Protein AF-A0A7L9BEN9-F1 (afdb_monomer_lite)

Secondary structure (DSSP, 8-state):
----------------------PPPPPPPPP-S-HHHHHHHHHHHHHHHHHHHHHHHHHHHHHHHHHS-GGGS-HHHHHHHHHHHHHHHHHHHHHHHHHHHHHHHHHHHHHHGGG-SSGGGHHHHHHHHHHHHHHHHHHHHHHHHHHHHHHHHHHHHHHHHHHTT----

Radius of gyration: 23.93 Å; chains: 1; bounding box: 60×41×82 Å

Structure (mmCIF, N/CA/C/O backbone):
data_AF-A0A7L9BEN9-F1
#
_entry.id   AF-A0A7L9BEN9-F1
#
loop_
_atom_site.group_PDB
_atom_site.id
_atom_site.type_symbol
_atom_site.label_atom_id
_atom_site.label_alt_id
_atom_site.label_comp_id
_atom_site.label_asym_id
_atom_site.label_entity_id
_atom_site.label_seq_id
_atom_site.pdbx_PDB_ins_code
_atom_site.Cartn_x
_atom_site.Cartn_y
_atom_site.Cartn_z
_atom_site.occupancy
_atom_site.B_iso_or_equiv
_atom_site.auth_seq_id
_atom_site.auth_comp_id
_atom_site.auth_asym_id
_atom_site.auth_atom_id
_atom_site.pdbx_PDB_model_num
ATOM 1 N N . MET A 1 1 ? 38.152 29.824 50.931 1.00 42.00 1 MET A N 1
ATOM 2 C CA . MET A 1 1 ? 36.757 29.564 50.514 1.00 42.00 1 MET A CA 1
ATOM 3 C C . MET A 1 1 ? 36.509 30.301 49.203 1.00 42.00 1 MET A C 1
ATOM 5 O O . MET A 1 1 ? 36.495 31.523 49.212 1.00 42.00 1 MET A O 1
ATOM 9 N N . LYS A 1 2 ? 36.428 29.591 48.072 1.00 39.34 2 LYS A N 1
ATOM 10 C CA . LYS A 1 2 ? 36.182 30.179 46.744 1.00 39.34 2 LYS A CA 1
ATOM 11 C C . LYS A 1 2 ? 34.934 29.518 46.159 1.00 39.34 2 LYS A C 1
ATOM 13 O O . LYS A 1 2 ? 34.921 28.309 45.967 1.00 39.34 2 LYS A O 1
ATOM 18 N N . LYS A 1 3 ? 33.885 30.318 45.955 1.00 46.47 3 LYS A N 1
ATOM 19 C CA . LYS A 1 3 ? 32.658 29.946 45.244 1.00 46.47 3 LYS A CA 1
ATOM 20 C C . LYS A 1 3 ? 32.937 30.111 43.750 1.00 46.47 3 LYS A C 1
ATOM 22 O O . LYS A 1 3 ? 33.302 31.210 43.345 1.00 46.47 3 LYS A O 1
ATOM 27 N N . ILE A 1 4 ? 32.786 29.053 42.956 1.00 53.94 4 ILE A N 1
ATOM 28 C CA . ILE A 1 4 ? 32.716 29.164 41.496 1.00 53.94 4 ILE A CA 1
ATOM 29 C C . ILE A 1 4 ? 31.418 28.497 41.061 1.00 53.94 4 ILE A C 1
ATOM 31 O O . ILE A 1 4 ? 31.208 27.296 41.201 1.00 53.94 4 ILE A O 1
ATOM 35 N N . THR A 1 5 ? 30.529 29.383 40.650 1.00 49.16 5 THR A N 1
ATOM 36 C CA . THR A 1 5 ? 29.176 29.229 40.147 1.00 49.16 5 THR A CA 1
ATOM 37 C C . THR A 1 5 ? 29.166 28.361 38.891 1.00 49.16 5 THR A C 1
ATOM 39 O O . THR A 1 5 ? 29.877 28.644 37.930 1.00 49.16 5 THR A O 1
ATOM 42 N N . GLY A 1 6 ? 28.348 27.307 38.906 1.00 43.38 6 GLY A N 1
ATOM 43 C CA . GLY A 1 6 ? 28.069 26.485 37.734 1.00 43.38 6 GLY A CA 1
ATOM 44 C C . GLY A 1 6 ? 27.248 27.263 36.708 1.00 43.38 6 GLY A C 1
ATOM 45 O O . GLY A 1 6 ? 26.203 27.821 37.038 1.00 43.38 6 GLY A O 1
ATOM 46 N N . LEU A 1 7 ? 27.728 27.285 35.467 1.00 43.53 7 LEU A N 1
ATOM 47 C CA . LEU A 1 7 ? 26.999 27.790 34.312 1.00 43.53 7 LEU A CA 1
ATOM 48 C C . LEU A 1 7 ? 26.425 26.585 33.556 1.00 43.53 7 LEU A C 1
ATOM 50 O O . LEU A 1 7 ? 27.114 25.929 32.778 1.00 43.53 7 LEU A O 1
ATOM 54 N N . PHE A 1 8 ? 25.161 26.276 33.836 1.00 44.03 8 PHE A N 1
ATOM 55 C CA . PHE A 1 8 ? 24.349 25.331 33.074 1.00 44.03 8 PHE A CA 1
ATOM 56 C C . PHE A 1 8 ? 23.885 26.044 31.796 1.00 44.03 8 PHE A C 1
ATOM 58 O O . PHE A 1 8 ? 22.954 26.846 31.828 1.00 44.03 8 PHE A O 1
ATOM 65 N N . VAL A 1 9 ? 24.558 25.800 30.670 1.00 46.31 9 VAL A N 1
ATOM 66 C CA . VAL A 1 9 ? 24.078 26.240 29.353 1.00 46.31 9 VAL A CA 1
ATOM 67 C C . VAL A 1 9 ? 23.262 25.100 28.757 1.00 46.31 9 VAL A C 1
ATOM 69 O O . VAL A 1 9 ? 23.804 24.158 28.183 1.00 46.31 9 VAL A O 1
ATOM 72 N N . CYS A 1 10 ? 21.942 25.184 28.925 1.00 44.50 10 CYS A N 1
ATOM 73 C CA . CYS A 1 10 ? 20.977 24.405 28.158 1.00 44.50 10 CYS A CA 1
ATOM 74 C C . CYS A 1 10 ? 21.056 24.837 26.690 1.00 44.50 10 CYS A C 1
ATOM 76 O O . CYS A 1 10 ? 20.441 25.825 26.288 1.00 44.50 10 CYS A O 1
ATOM 78 N N . LEU A 1 11 ? 21.833 24.106 25.891 1.00 40.25 11 LEU A N 1
ATOM 79 C CA . LEU A 1 11 ? 21.805 24.239 24.443 1.00 40.25 11 LEU A CA 1
ATOM 80 C C . LEU A 1 11 ? 20.518 23.573 23.942 1.00 40.25 11 LEU A C 1
ATOM 82 O O . LEU A 1 11 ? 20.380 22.350 23.960 1.00 40.25 11 LEU A O 1
ATOM 86 N N . PHE A 1 12 ? 19.553 24.407 23.563 1.00 48.25 12 PHE A N 1
ATOM 87 C CA . PHE A 1 12 ? 18.308 24.001 22.930 1.00 48.25 12 PHE A CA 1
ATOM 88 C C . PHE A 1 12 ? 18.601 23.109 21.719 1.00 48.25 12 PHE A C 1
ATOM 90 O O . PHE A 1 12 ? 19.245 23.531 20.757 1.00 48.25 12 PHE A O 1
ATOM 97 N N . ALA A 1 13 ? 18.092 21.879 21.768 1.00 44.28 13 ALA A N 1
ATOM 98 C CA . ALA A 1 13 ? 17.985 21.010 20.613 1.00 44.28 13 ALA A CA 1
ATOM 99 C C . ALA A 1 13 ? 17.078 21.693 19.580 1.00 44.28 13 ALA A C 1
ATOM 101 O O . ALA A 1 13 ? 15.854 21.721 19.723 1.00 44.28 13 ALA A O 1
ATOM 102 N N . VAL A 1 14 ? 17.690 22.272 18.546 1.00 43.84 14 VAL A N 1
ATOM 103 C CA . VAL A 1 14 ? 16.991 22.693 17.332 1.00 43.84 14 VAL A CA 1
ATOM 104 C C . VAL A 1 14 ? 16.425 21.425 16.706 1.00 43.84 14 VAL A C 1
ATOM 106 O O . VAL A 1 14 ? 17.117 20.666 16.033 1.00 43.84 14 VAL A O 1
ATOM 109 N N . SER A 1 15 ? 15.153 21.174 16.996 1.00 43.50 15 SER A N 1
ATOM 110 C CA . SER A 1 15 ? 14.356 20.165 16.320 1.00 43.50 15 SER A CA 1
ATOM 111 C C . SER A 1 15 ? 14.164 20.658 14.894 1.00 43.50 15 SER A C 1
ATOM 113 O O . SER A 1 15 ? 13.259 21.443 14.615 1.00 43.50 15 SER A O 1
ATOM 115 N N . VAL A 1 16 ? 15.062 20.256 13.994 1.00 42.66 16 VAL A N 1
ATOM 116 C CA . VAL A 1 16 ? 14.844 20.390 12.557 1.00 42.66 16 VAL A CA 1
ATOM 117 C C . VAL A 1 16 ? 13.669 19.474 12.231 1.00 42.66 16 VAL A C 1
ATOM 119 O O . VAL A 1 16 ? 13.834 18.284 11.973 1.00 42.66 16 VAL A O 1
ATOM 122 N N . LEU A 1 17 ? 12.459 20.028 12.306 1.00 42.25 17 LEU A N 1
ATOM 123 C CA . LEU A 1 17 ? 11.283 19.463 11.666 1.00 42.25 17 LEU A CA 1
ATOM 124 C C . LEU A 1 17 ? 11.569 19.506 10.162 1.00 42.25 17 LEU A C 1
ATOM 126 O O . LEU A 1 17 ? 11.302 20.499 9.487 1.00 42.25 17 LEU A O 1
ATOM 130 N N . ALA A 1 18 ? 12.180 18.440 9.647 1.00 39.06 18 ALA A N 1
ATOM 131 C CA . ALA A 1 18 ? 12.240 18.186 8.223 1.00 39.06 18 ALA A CA 1
ATOM 132 C C . ALA A 1 18 ? 10.792 18.075 7.742 1.00 39.06 18 ALA A C 1
ATOM 134 O O . ALA A 1 18 ? 10.112 17.075 7.970 1.00 39.06 18 ALA A O 1
ATOM 135 N N . SER A 1 19 ? 10.292 19.152 7.144 1.00 37.44 19 SER A N 1
ATOM 136 C CA . SER A 1 19 ? 9.012 19.147 6.458 1.00 37.44 19 SER A CA 1
ATOM 137 C C . SER A 1 19 ? 9.170 18.174 5.297 1.00 37.44 19 SER A C 1
ATOM 139 O O . SER A 1 19 ? 9.822 18.491 4.305 1.00 37.44 19 SER A O 1
ATOM 141 N N . ALA A 1 20 ? 8.640 16.961 5.439 1.00 40.59 20 ALA A N 1
ATOM 142 C CA . ALA A 1 20 ? 8.479 16.050 4.323 1.00 40.59 20 ALA A CA 1
ATOM 143 C C . ALA A 1 20 ? 7.514 16.725 3.339 1.00 40.59 20 ALA A C 1
ATOM 145 O O . ALA A 1 20 ? 6.299 16.592 3.461 1.00 40.59 20 ALA A O 1
ATOM 146 N N . GLN A 1 21 ? 8.043 17.517 2.401 1.00 38.50 21 GLN A N 1
ATOM 147 C CA . GLN A 1 21 ? 7.301 17.902 1.209 1.00 38.50 21 GLN A CA 1
ATOM 148 C C . GLN A 1 21 ? 6.878 16.588 0.561 1.00 38.50 21 GLN A C 1
ATOM 150 O O . GLN A 1 21 ? 7.724 15.827 0.093 1.00 38.50 21 GLN A O 1
ATOM 155 N N . SER A 1 22 ? 5.584 16.267 0.617 1.00 45.16 22 SER A N 1
ATOM 156 C CA . SER A 1 22 ? 5.079 15.094 -0.078 1.00 45.16 22 SER A CA 1
ATOM 157 C C . SER A 1 22 ? 5.231 15.374 -1.568 1.00 45.16 22 SER A C 1
ATOM 159 O O . SER A 1 22 ? 4.426 16.105 -2.149 1.00 45.16 22 SER A O 1
ATOM 161 N N . GLU A 1 23 ? 6.296 14.857 -2.181 1.00 58.28 23 GLU A N 1
ATOM 162 C CA . GLU A 1 23 ? 6.386 14.802 -3.634 1.00 58.28 23 GLU A CA 1
ATOM 163 C C . GLU A 1 23 ? 5.101 14.145 -4.145 1.00 58.28 23 GLU A C 1
ATOM 165 O O . GLU A 1 23 ? 4.679 13.099 -3.638 1.00 58.28 23 GLU A O 1
ATOM 170 N N . ALA A 1 24 ? 4.440 14.794 -5.106 1.00 71.62 24 ALA A N 1
ATOM 171 C CA . ALA A 1 24 ? 3.271 14.213 -5.745 1.00 71.62 24 ALA A CA 1
ATOM 172 C C . ALA A 1 24 ? 3.638 12.813 -6.280 1.00 71.62 24 ALA A C 1
ATOM 174 O O . ALA A 1 24 ? 4.751 12.646 -6.795 1.00 71.62 24 ALA A O 1
ATOM 175 N N . PRO A 1 25 ? 2.741 11.812 -6.173 1.00 77.19 25 PRO A N 1
ATOM 176 C CA . PRO A 1 25 ? 3.023 10.473 -6.672 1.00 77.19 25 PRO A CA 1
ATOM 177 C C . PRO A 1 25 ? 3.497 10.526 -8.132 1.00 77.19 25 PRO A C 1
ATOM 179 O O . PRO A 1 25 ? 2.986 11.342 -8.911 1.00 77.19 25 PRO A O 1
ATOM 182 N N . PRO A 1 26 ? 4.470 9.688 -8.536 1.00 85.38 26 PRO A N 1
ATOM 183 C CA . PRO A 1 26 ? 4.939 9.688 -9.913 1.00 85.38 26 PRO A CA 1
ATOM 184 C C . PRO A 1 26 ? 3.773 9.399 -10.866 1.00 85.38 26 PRO A C 1
ATOM 186 O O . PRO A 1 26 ? 2.907 8.579 -10.577 1.00 85.38 26 PRO A O 1
ATOM 189 N N . LYS A 1 27 ? 3.750 10.052 -12.032 1.00 89.94 27 LYS A N 1
ATOM 190 C CA . LYS A 1 27 ? 2.766 9.746 -13.081 1.00 89.94 27 LYS A CA 1
ATOM 191 C C . LYS A 1 27 ? 3.166 8.472 -13.832 1.00 89.94 27 LYS A C 1
ATOM 193 O O . LYS A 1 27 ? 4.320 8.367 -14.270 1.00 89.94 27 LYS A O 1
ATOM 198 N N . ARG A 1 28 ? 2.200 7.565 -14.046 1.00 93.12 28 ARG A N 1
ATOM 199 C CA . ARG A 1 28 ? 2.354 6.348 -14.865 1.00 93.12 28 ARG A CA 1
ATOM 200 C C . ARG A 1 28 ? 2.871 6.721 -16.264 1.00 93.12 28 ARG A C 1
ATOM 202 O O . ARG A 1 28 ? 2.232 7.536 -16.932 1.00 93.12 28 ARG A O 1
ATOM 209 N N . PRO A 1 29 ? 4.031 6.198 -16.703 1.00 91.31 29 PRO A N 1
ATOM 210 C CA . PRO A 1 29 ? 4.524 6.448 -18.050 1.00 91.31 29 PRO A CA 1
ATOM 211 C C . PRO A 1 29 ? 3.797 5.586 -19.094 1.00 91.31 29 PRO A C 1
ATOM 213 O O . PRO A 1 29 ? 3.191 4.560 -18.771 1.00 91.31 29 PRO A O 1
ATOM 216 N N . ASP A 1 30 ? 3.886 5.983 -20.361 1.00 93.38 30 ASP A N 1
ATOM 217 C CA . ASP A 1 30 ? 3.270 5.252 -21.471 1.00 93.38 30 ASP A CA 1
ATOM 218 C C . ASP A 1 30 ? 3.959 3.902 -21.730 1.00 93.38 30 ASP A C 1
ATOM 220 O O . ASP A 1 30 ? 5.053 3.612 -21.226 1.00 93.38 30 ASP A O 1
ATOM 224 N N . ASN A 1 31 ? 3.281 3.016 -22.463 1.00 94.12 31 ASN A N 1
ATOM 225 C CA . ASN A 1 31 ? 3.876 1.751 -22.897 1.00 94.12 31 ASN A CA 1
ATOM 226 C C . ASN A 1 31 ? 4.975 2.018 -23.928 1.00 94.12 31 ASN A C 1
ATOM 228 O O . ASN A 1 31 ? 4.796 2.818 -24.845 1.00 94.12 31 ASN A O 1
ATOM 232 N N . ILE A 1 32 ? 6.093 1.307 -23.805 1.00 92.38 32 ILE A N 1
ATOM 233 C CA . ILE A 1 32 ? 7.204 1.381 -24.764 1.00 92.38 32 ILE A CA 1
ATOM 234 C C . ILE A 1 32 ? 7.167 0.230 -25.776 1.00 92.38 32 ILE A C 1
ATOM 236 O O . ILE A 1 32 ? 7.979 0.179 -26.705 1.00 92.38 32 ILE A O 1
ATOM 240 N N . GLY A 1 33 ? 6.231 -0.707 -25.617 1.00 91.94 33 GLY A N 1
ATOM 241 C CA . GLY A 1 33 ? 6.079 -1.887 -26.458 1.00 91.94 33 GLY A CA 1
ATOM 242 C C . GLY A 1 33 ? 7.210 -2.886 -26.239 1.00 91.94 33 GLY A C 1
ATOM 243 O O . GLY A 1 33 ? 7.740 -3.416 -27.215 1.00 91.94 33 GLY A O 1
ATOM 244 N N . VAL A 1 34 ? 7.635 -3.064 -24.985 1.00 92.69 34 VAL A N 1
ATOM 245 C CA . VAL A 1 34 ? 8.584 -4.106 -24.563 1.00 92.69 34 VAL A CA 1
ATOM 246 C C . VAL A 1 34 ? 7.992 -4.776 -23.329 1.00 92.69 34 VAL A C 1
ATOM 248 O O . VAL A 1 34 ? 7.938 -4.164 -22.264 1.00 92.69 34 VAL A O 1
ATOM 251 N N . SER A 1 35 ? 7.530 -6.019 -23.504 1.00 93.69 35 SER A N 1
ATOM 252 C CA . SER A 1 35 ? 6.630 -6.711 -22.569 1.00 93.69 35 SER A CA 1
ATOM 253 C C . SER A 1 35 ? 7.108 -6.677 -21.121 1.00 93.69 35 SER A C 1
ATOM 255 O O . SER A 1 35 ? 6.341 -6.296 -20.246 1.00 93.69 35 SER A O 1
ATOM 257 N N . ASP A 1 36 ? 8.374 -7.001 -20.863 1.00 94.06 36 ASP A N 1
ATOM 258 C CA . ASP A 1 36 ? 8.876 -7.094 -19.488 1.00 94.06 36 ASP A CA 1
ATOM 259 C C . ASP A 1 36 ? 8.878 -5.735 -18.774 1.00 94.06 36 ASP A C 1
ATOM 261 O O . ASP A 1 36 ? 8.524 -5.639 -17.601 1.00 94.06 36 ASP A O 1
ATOM 265 N N . PHE A 1 37 ? 9.216 -4.665 -19.498 1.00 95.50 37 PHE A N 1
ATOM 266 C CA . PHE A 1 37 ? 9.246 -3.302 -18.966 1.00 95.50 37 PHE A CA 1
ATOM 267 C C . PHE A 1 37 ? 7.841 -2.730 -18.790 1.00 95.50 37 PHE A C 1
ATOM 269 O O . PHE A 1 37 ? 7.566 -2.070 -17.789 1.00 95.50 37 PHE A O 1
ATOM 276 N N . ASP A 1 38 ? 6.950 -2.982 -19.751 1.00 95.38 38 ASP A N 1
ATOM 277 C CA . ASP A 1 38 ? 5.560 -2.537 -19.677 1.00 95.38 38 ASP A CA 1
ATOM 278 C C . ASP A 1 38 ? 4.792 -3.303 -18.594 1.00 95.38 38 ASP A C 1
ATOM 280 O O . ASP A 1 38 ? 4.048 -2.691 -17.830 1.00 95.38 38 ASP A O 1
ATOM 284 N N . GLY A 1 39 ? 5.024 -4.612 -18.473 1.00 96.38 39 GLY A N 1
ATOM 285 C CA . GLY A 1 39 ? 4.452 -5.468 -17.437 1.00 96.38 39 GLY A CA 1
ATOM 286 C C . GLY A 1 39 ? 4.922 -5.073 -16.041 1.00 96.38 39 GLY A C 1
ATOM 287 O O . GLY A 1 39 ? 4.089 -4.839 -15.168 1.00 96.38 39 GLY A O 1
ATOM 288 N N . PHE A 1 40 ? 6.236 -4.906 -15.847 1.00 97.06 40 PHE A N 1
ATOM 289 C CA . PHE A 1 40 ? 6.787 -4.408 -14.584 1.00 97.06 40 PHE A CA 1
ATOM 290 C C . PHE A 1 40 ? 6.177 -3.061 -14.202 1.00 97.06 40 PHE A C 1
ATOM 292 O O . PHE A 1 40 ? 5.658 -2.906 -13.100 1.00 97.06 40 PHE A O 1
ATOM 299 N N . LYS A 1 41 ? 6.156 -2.115 -15.146 1.00 96.50 41 LYS A N 1
ATOM 300 C CA . LYS A 1 41 ? 5.548 -0.805 -14.933 1.00 96.50 41 LYS A CA 1
ATOM 301 C C . LYS A 1 41 ? 4.085 -0.912 -14.524 1.00 96.50 41 LYS A C 1
ATOM 303 O O . LYS A 1 41 ? 3.693 -0.284 -13.546 1.00 96.50 41 LYS A O 1
ATOM 308 N N . ASN A 1 42 ? 3.273 -1.661 -15.262 1.00 96.94 42 ASN A N 1
ATOM 309 C CA . ASN A 1 42 ? 1.848 -1.764 -14.961 1.00 96.94 42 ASN A CA 1
ATOM 310 C C . ASN A 1 42 ? 1.633 -2.340 -13.562 1.00 96.94 42 ASN A C 1
ATOM 312 O O . ASN A 1 42 ? 0.959 -1.699 -12.766 1.00 96.94 42 ASN A O 1
ATOM 316 N N . ASN A 1 43 ? 2.322 -3.427 -13.212 1.00 97.25 43 ASN A N 1
ATOM 317 C 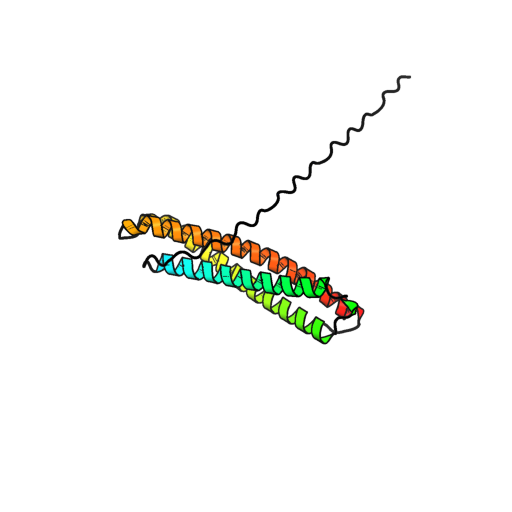CA . ASN A 1 43 ? 2.241 -4.008 -11.873 1.00 97.25 43 ASN A CA 1
ATOM 318 C C . ASN A 1 43 ? 2.668 -3.015 -10.780 1.00 97.25 43 ASN A C 1
ATOM 320 O O . ASN A 1 43 ? 1.978 -2.874 -9.773 1.00 97.25 43 ASN A O 1
ATOM 324 N N . SER A 1 44 ? 3.777 -2.291 -10.971 1.00 97.50 44 SER A N 1
ATOM 325 C CA . SER A 1 44 ? 4.238 -1.298 -9.994 1.00 97.50 44 SER A CA 1
ATOM 326 C C . SER A 1 44 ? 3.247 -0.154 -9.800 1.00 97.50 44 SER A C 1
ATOM 328 O O . SER A 1 44 ? 3.030 0.285 -8.671 1.00 97.50 44 SER A O 1
ATOM 330 N N . PHE A 1 45 ? 2.644 0.338 -10.882 1.00 97.25 45 PHE A N 1
ATOM 331 C CA . PHE A 1 45 ? 1.675 1.426 -10.798 1.00 97.25 45 PHE A CA 1
ATOM 332 C C . PHE A 1 45 ? 0.301 0.959 -10.307 1.00 97.25 45 PHE A C 1
ATOM 334 O O . PHE A 1 45 ? -0.341 1.706 -9.582 1.00 97.25 45 PHE A O 1
ATOM 341 N N . ASP A 1 46 ? -0.118 -0.271 -10.600 1.00 97.69 46 ASP A N 1
ATOM 342 C CA . ASP A 1 46 ? -1.340 -0.850 -10.031 1.00 97.69 46 ASP A CA 1
ATOM 343 C C . ASP A 1 46 ? -1.209 -0.995 -8.503 1.00 97.69 46 ASP A C 1
ATOM 345 O O . ASP A 1 46 ? -2.135 -0.677 -7.759 1.00 97.69 46 ASP A O 1
ATOM 349 N N . ILE A 1 47 ? -0.025 -1.385 -8.012 1.00 97.75 47 ILE A N 1
ATOM 350 C CA . ILE A 1 47 ? 0.282 -1.403 -6.573 1.00 97.75 47 ILE A CA 1
ATOM 351 C C . ILE A 1 47 ? 0.303 0.014 -5.981 1.00 97.75 47 ILE A C 1
ATOM 353 O O . ILE A 1 47 ? -0.178 0.223 -4.865 1.00 97.75 47 ILE A O 1
ATOM 357 N N . LEU A 1 48 ? 0.852 1.001 -6.693 1.00 97.38 48 LEU A N 1
ATOM 358 C CA . LEU A 1 48 ? 0.819 2.397 -6.250 1.00 97.38 48 LEU A CA 1
ATOM 359 C C . LEU A 1 48 ? -0.621 2.909 -6.114 1.00 97.38 48 LEU A C 1
ATOM 361 O O . LEU A 1 48 ? -0.960 3.514 -5.093 1.00 97.38 48 LEU A O 1
ATOM 365 N N . ASP A 1 49 ? -1.458 2.645 -7.113 1.00 96.81 49 ASP A N 1
ATOM 366 C CA . ASP A 1 49 ? -2.856 3.069 -7.132 1.00 96.81 49 ASP A CA 1
ATOM 367 C C . ASP A 1 49 ? -3.624 2.414 -5.971 1.00 96.81 49 ASP A C 1
ATOM 369 O O . ASP A 1 49 ? -4.272 3.104 -5.177 1.00 96.81 49 ASP A O 1
ATOM 373 N N . GLU A 1 50 ? -3.456 1.103 -5.784 1.00 97.62 50 GLU A N 1
ATOM 374 C CA . GLU A 1 50 ? -4.129 0.369 -4.713 1.00 97.62 50 GLU A CA 1
ATOM 375 C C . GLU A 1 50 ? -3.624 0.767 -3.316 1.00 97.62 50 GLU A C 1
ATOM 377 O O . GLU A 1 50 ? -4.425 1.025 -2.418 1.00 97.62 50 GLU A O 1
ATOM 382 N N . SER A 1 51 ? -2.310 0.906 -3.113 1.00 97.69 51 SER A N 1
ATOM 383 C CA . SER A 1 51 ? -1.762 1.373 -1.827 1.00 97.69 51 SER A CA 1
ATOM 384 C C . SER A 1 51 ? -2.249 2.783 -1.471 1.00 97.69 51 SER A C 1
ATOM 386 O O . SER A 1 51 ? -2.485 3.089 -0.302 1.00 97.69 51 SER A O 1
ATOM 388 N N . THR A 1 52 ? -2.442 3.645 -2.475 1.00 96.56 52 THR A N 1
ATOM 389 C CA . THR A 1 52 ? -3.000 4.987 -2.281 1.00 96.56 52 THR A CA 1
ATOM 390 C C . THR A 1 52 ? -4.463 4.906 -1.856 1.00 96.56 52 THR A C 1
ATOM 392 O O . THR A 1 52 ? -4.860 5.610 -0.925 1.00 96.56 52 THR A O 1
ATOM 395 N N . ARG A 1 53 ? -5.253 4.023 -2.481 1.00 97.56 53 ARG A N 1
ATOM 396 C CA . ARG A 1 53 ? -6.646 3.763 -2.095 1.00 97.56 53 ARG A CA 1
ATOM 397 C C . ARG A 1 53 ? -6.741 3.272 -0.651 1.00 97.56 53 ARG A C 1
ATOM 399 O O . ARG A 1 53 ? -7.470 3.873 0.131 1.00 97.56 53 ARG A O 1
ATOM 406 N N . LEU A 1 54 ? -5.950 2.263 -0.276 1.00 97.56 54 LEU A N 1
ATOM 407 C CA . LEU A 1 54 ? -5.931 1.719 1.088 1.00 97.56 54 LEU A CA 1
ATOM 408 C C . LEU A 1 54 ? -5.552 2.779 2.130 1.00 97.56 54 LEU A C 1
ATOM 410 O O . LEU A 1 54 ? -6.211 2.883 3.166 1.00 97.56 54 LEU A O 1
ATOM 414 N N . LYS A 1 55 ? -4.552 3.623 1.837 1.00 97.50 55 LYS A N 1
ATOM 415 C CA . LYS A 1 55 ? -4.190 4.749 2.711 1.00 97.50 55 LYS A CA 1
ATOM 416 C C . LYS A 1 55 ? -5.353 5.718 2.891 1.00 97.50 55 LYS A C 1
ATOM 418 O O . LYS A 1 55 ? -5.614 6.159 4.011 1.00 97.50 55 LYS A O 1
ATOM 423 N N . ASN A 1 56 ? -6.035 6.071 1.805 1.00 96.88 56 ASN A N 1
ATOM 424 C CA . ASN A 1 56 ? -7.162 6.997 1.852 1.00 96.88 56 ASN A CA 1
ATOM 425 C C . ASN A 1 56 ? -8.337 6.402 2.640 1.00 96.88 56 ASN A C 1
ATOM 427 O O . ASN A 1 56 ? -8.919 7.103 3.464 1.00 96.88 56 ASN A O 1
ATOM 431 N N . ASP A 1 57 ? -8.634 5.114 2.456 1.00 95.62 57 ASP A N 1
ATOM 432 C CA . ASP A 1 57 ? -9.674 4.405 3.207 1.00 95.62 57 ASP A CA 1
ATOM 433 C C . ASP A 1 57 ? -9.356 4.357 4.710 1.00 95.62 57 ASP A C 1
ATOM 435 O O . ASP A 1 57 ? -10.209 4.699 5.532 1.00 95.62 57 ASP A O 1
ATOM 439 N N . ALA A 1 58 ? -8.115 4.022 5.081 1.00 96.12 58 ALA A N 1
ATOM 440 C CA . ALA A 1 58 ? -7.670 4.029 6.476 1.00 96.12 58 ALA A CA 1
ATOM 441 C C . ALA A 1 58 ? -7.707 5.440 7.090 1.00 96.12 58 ALA A C 1
ATOM 443 O O . ALA A 1 58 ? -8.124 5.608 8.234 1.00 96.12 58 ALA A O 1
ATOM 444 N N . THR A 1 59 ? -7.320 6.460 6.317 1.00 96.19 59 THR A N 1
ATOM 445 C CA . THR A 1 59 ? -7.363 7.872 6.735 1.00 96.19 59 THR A CA 1
ATOM 446 C C . THR A 1 59 ? -8.798 8.368 6.908 1.00 96.19 59 THR A C 1
ATOM 448 O O . THR A 1 59 ? -9.083 9.141 7.817 1.00 96.19 59 THR A O 1
ATOM 451 N N . ARG A 1 60 ? -9.734 7.923 6.063 1.00 94.94 60 ARG A N 1
ATOM 452 C CA . ARG A 1 60 ? -11.155 8.250 6.218 1.00 94.94 60 ARG A CA 1
ATOM 453 C C . ARG A 1 60 ? -11.699 7.694 7.533 1.00 94.94 60 ARG A C 1
ATOM 455 O O . ARG A 1 60 ? -12.322 8.445 8.275 1.00 94.94 60 ARG A O 1
ATOM 462 N N . ILE A 1 61 ? -11.424 6.423 7.836 1.00 93.81 61 ILE A N 1
ATOM 463 C CA . ILE A 1 61 ? -11.838 5.802 9.106 1.00 93.81 61 ILE A CA 1
ATOM 464 C C . ILE A 1 61 ? -11.188 6.526 10.297 1.00 93.81 61 ILE A C 1
ATOM 466 O O . ILE A 1 61 ? -11.870 6.836 11.267 1.00 93.81 61 ILE A O 1
ATOM 470 N N . ASP A 1 62 ? -9.901 6.868 10.206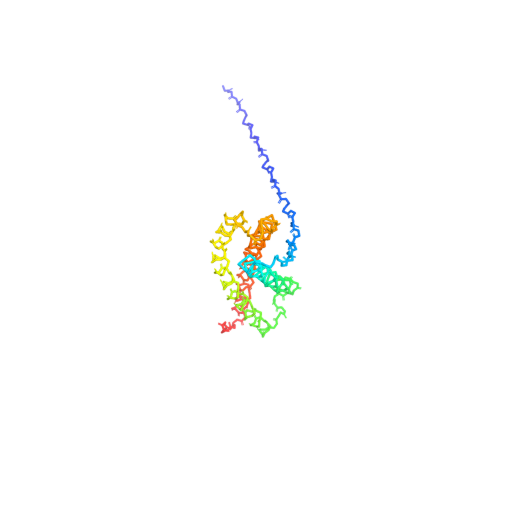 1.00 95.12 62 ASP A N 1
ATOM 471 C CA . ASP A 1 62 ? -9.196 7.660 11.225 1.00 95.12 62 ASP A CA 1
ATOM 472 C C . ASP A 1 62 ? -9.876 9.009 11.501 1.00 95.12 62 ASP A C 1
ATOM 474 O O . ASP A 1 62 ? -10.103 9.380 12.653 1.00 95.12 62 ASP A O 1
ATOM 478 N N . ASN A 1 63 ? -10.256 9.729 10.445 1.00 92.62 63 ASN A N 1
ATOM 479 C CA . ASN A 1 63 ? -10.955 11.003 10.571 1.00 92.62 63 ASN A CA 1
ATOM 480 C C . ASN A 1 63 ? -12.362 10.839 11.161 1.00 92.62 63 ASN A C 1
ATOM 482 O O . ASN A 1 63 ? -12.786 11.691 11.937 1.00 92.62 63 ASN A O 1
ATOM 486 N N . GLU A 1 64 ? -13.079 9.762 10.832 1.00 90.19 64 GLU A N 1
ATOM 487 C CA . GLU A 1 64 ? -14.378 9.444 11.445 1.00 90.19 64 GLU A CA 1
ATOM 488 C C . GLU A 1 64 ? -14.232 9.172 12.950 1.00 90.19 64 GLU A C 1
ATOM 490 O O . GLU A 1 64 ? -15.009 9.699 13.743 1.00 90.19 64 GLU A O 1
ATOM 495 N N . ILE A 1 65 ? -13.200 8.425 13.351 1.00 89.69 65 ILE A N 1
ATOM 496 C CA . ILE A 1 65 ? -12.882 8.117 14.754 1.00 89.69 65 ILE A CA 1
ATOM 497 C C . ILE A 1 65 ? -12.493 9.377 15.533 1.00 89.69 65 ILE A C 1
ATOM 499 O O . ILE A 1 65 ? -12.914 9.546 16.673 1.00 89.69 65 ILE A O 1
ATOM 503 N N . LYS A 1 66 ? -11.689 10.265 14.937 1.00 87.94 66 LYS A N 1
ATOM 504 C CA . LYS A 1 66 ? -11.247 11.521 15.570 1.00 87.94 66 LYS A CA 1
ATOM 505 C C . LYS A 1 66 ? -12.326 12.603 15.580 1.00 87.94 66 LYS A C 1
ATOM 507 O O . LYS A 1 66 ? -12.340 13.439 16.480 1.00 87.94 66 LYS A O 1
ATOM 512 N N . GLY A 1 67 ? -13.175 12.628 14.555 1.00 78.50 67 GLY A N 1
ATOM 513 C CA . GLY A 1 67 ? -14.262 13.593 14.400 1.00 78.50 67 GLY A CA 1
ATOM 514 C C . GLY A 1 67 ? -15.527 13.211 15.170 1.00 78.50 67 GLY A C 1
ATOM 515 O O . GLY A 1 67 ? -16.294 14.090 15.559 1.00 78.50 67 GLY A O 1
ATOM 516 N N . GLY A 1 68 ? -15.745 11.917 15.412 1.00 70.62 68 GLY A N 1
ATOM 517 C CA . GLY A 1 68 ? -16.763 11.417 16.326 1.00 70.62 68 GLY A CA 1
ATOM 518 C C . GLY A 1 68 ? -16.266 11.442 17.769 1.00 70.62 68 GLY A C 1
ATOM 519 O O . GLY A 1 68 ? -15.105 11.160 18.052 1.00 70.62 68 GLY A O 1
ATOM 520 N N . VAL A 1 69 ? -17.152 11.723 18.725 1.00 71.81 69 VAL A N 1
ATOM 521 C CA . VAL A 1 69 ? -16.879 11.282 20.095 1.00 71.81 69 VAL A CA 1
ATOM 522 C C . VAL A 1 69 ? -16.954 9.761 20.027 1.00 71.81 69 VAL A C 1
ATOM 524 O O . VAL A 1 69 ? -18.024 9.233 19.764 1.00 71.81 69 VAL A O 1
ATOM 527 N N . LEU A 1 70 ? -15.849 9.039 20.218 1.00 79.75 70 LEU A N 1
ATOM 528 C CA . LEU A 1 70 ? -15.833 7.567 20.160 1.00 79.75 70 LEU A CA 1
ATOM 529 C C . LEU A 1 70 ? -17.000 6.947 20.964 1.00 79.75 70 LEU A C 1
ATOM 531 O O . LEU A 1 70 ? -17.667 6.022 20.505 1.00 79.75 70 LEU A O 1
ATOM 535 N N . ALA A 1 71 ? -17.329 7.563 22.107 1.00 76.56 71 ALA A N 1
ATOM 536 C CA . ALA A 1 71 ? -18.454 7.216 22.977 1.00 76.56 71 ALA A CA 1
ATOM 537 C C . ALA A 1 71 ? -19.855 7.345 22.331 1.00 76.56 71 ALA A C 1
ATOM 539 O O . ALA A 1 71 ? -20.789 6.690 22.783 1.00 76.56 71 ALA A O 1
ATOM 540 N N . SER A 1 72 ? -20.033 8.164 21.289 1.00 84.38 72 SER A N 1
ATOM 541 C CA . SER A 1 72 ? -21.307 8.334 20.574 1.00 84.38 72 SER A CA 1
ATOM 542 C C . SER A 1 72 ? -21.474 7.408 19.366 1.00 84.38 72 SER A C 1
ATOM 544 O O . SER A 1 72 ? -22.570 7.330 18.811 1.00 84.38 72 SER A O 1
ATOM 546 N N . MET A 1 73 ? -20.426 6.685 18.953 1.00 88.62 73 MET A N 1
ATOM 547 C CA . MET A 1 73 ? -20.537 5.669 17.903 1.00 88.62 73 MET A CA 1
ATOM 548 C C . MET A 1 73 ? -21.373 4.483 18.392 1.00 88.62 73 MET A C 1
ATOM 550 O O . MET A 1 73 ? -21.249 4.068 19.543 1.00 88.62 73 MET A O 1
ATOM 554 N N . THR A 1 74 ? -22.202 3.896 17.529 1.00 91.81 74 THR A N 1
ATOM 555 C CA . THR A 1 74 ? -22.928 2.660 17.859 1.00 91.81 74 THR A CA 1
ATOM 556 C C . THR A 1 74 ? -21.979 1.459 17.871 1.00 91.81 74 THR A C 1
ATOM 558 O O . THR A 1 74 ? -20.974 1.445 17.157 1.00 91.81 74 THR A O 1
ATOM 561 N N . VAL A 1 75 ? -22.307 0.424 18.653 1.00 92.50 75 VAL A N 1
ATOM 562 C CA . VAL A 1 75 ? -21.536 -0.836 18.692 1.00 92.50 75 VAL A CA 1
ATOM 563 C C . VAL A 1 75 ? -21.415 -1.449 17.293 1.00 92.50 75 VAL A C 1
ATOM 565 O O . VAL A 1 75 ? -20.329 -1.869 16.896 1.00 92.50 75 VAL A O 1
ATOM 568 N N . ASP A 1 76 ? -22.494 -1.417 16.508 1.00 93.06 76 ASP A N 1
ATOM 569 C CA . ASP A 1 76 ? -22.503 -1.932 15.136 1.00 93.06 76 ASP A CA 1
ATOM 570 C C . ASP A 1 76 ? -21.524 -1.187 14.223 1.00 93.06 76 ASP A C 1
ATOM 572 O O . ASP A 1 76 ? -20.788 -1.822 13.464 1.00 93.06 76 ASP A O 1
ATOM 576 N N . LYS A 1 77 ? -21.445 0.149 14.328 1.00 92.50 77 LYS A N 1
ATOM 577 C CA . LYS A 1 77 ? -20.471 0.937 13.559 1.00 92.50 77 LYS A CA 1
ATOM 578 C C . LYS A 1 77 ? -19.041 0.598 13.970 1.00 92.50 77 LYS A C 1
ATOM 580 O O . LYS A 1 77 ? -18.198 0.408 13.100 1.00 92.50 77 LYS A O 1
ATOM 585 N N . ILE A 1 78 ? -18.780 0.466 15.272 1.00 93.38 78 ILE A N 1
ATOM 586 C CA . ILE A 1 78 ? -17.458 0.093 15.790 1.00 93.38 78 ILE A CA 1
ATOM 587 C C . ILE A 1 78 ? -17.024 -1.278 15.238 1.00 93.38 78 ILE A C 1
ATOM 589 O O . ILE A 1 78 ? -15.906 -1.417 14.739 1.00 93.38 78 ILE A O 1
ATOM 593 N N . ARG A 1 79 ? -17.915 -2.279 15.253 1.00 94.06 79 ARG A N 1
ATOM 594 C CA . ARG A 1 79 ? -17.652 -3.610 14.672 1.00 94.06 79 ARG A CA 1
ATOM 595 C C . ARG A 1 79 ? -17.418 -3.546 13.161 1.00 94.06 79 ARG A C 1
ATOM 597 O O . ARG A 1 79 ? -16.497 -4.188 12.652 1.00 94.06 79 ARG A O 1
ATOM 604 N N . GLN A 1 80 ? -18.217 -2.757 12.441 1.00 94.38 80 GLN A N 1
ATOM 605 C CA . GLN A 1 80 ? -18.051 -2.554 11.001 1.00 94.38 80 GLN A CA 1
ATOM 606 C C . GLN A 1 80 ? -16.686 -1.939 10.668 1.00 94.38 80 GLN A C 1
ATOM 608 O O . GLN A 1 80 ? -16.016 -2.409 9.746 1.00 94.38 80 GLN A O 1
ATOM 613 N N . ASP A 1 81 ? -16.254 -0.935 11.430 1.00 94.88 81 ASP A N 1
ATOM 614 C CA . ASP A 1 81 ? -14.962 -0.282 11.224 1.00 94.88 81 ASP A CA 1
ATOM 615 C C . ASP A 1 81 ? -13.798 -1.215 11.555 1.00 94.88 81 ASP A C 1
ATOM 617 O O . ASP A 1 81 ? -12.863 -1.304 10.764 1.00 94.88 81 ASP A O 1
ATOM 621 N N . ILE A 1 82 ? -13.875 -1.996 12.640 1.00 95.31 82 ILE A N 1
ATOM 622 C CA . ILE A 1 82 ? -12.876 -3.037 12.937 1.00 95.31 82 ILE A CA 1
ATOM 623 C C . ILE A 1 82 ? -12.767 -4.027 11.771 1.00 95.31 82 ILE A C 1
ATOM 625 O O . ILE A 1 82 ? -11.661 -4.347 11.332 1.00 95.31 82 ILE A O 1
ATOM 629 N N . LYS A 1 83 ? -13.897 -4.500 11.232 1.00 95.88 83 LYS A N 1
ATOM 630 C CA . LYS A 1 83 ? -13.903 -5.418 10.085 1.00 95.88 83 LYS A CA 1
ATOM 631 C C . LYS A 1 83 ? -13.272 -4.781 8.845 1.00 95.88 83 LYS A C 1
ATOM 633 O O . LYS A 1 83 ? -12.487 -5.437 8.160 1.00 95.88 83 LYS A O 1
ATOM 638 N N . ALA A 1 84 ? -13.580 -3.515 8.569 1.00 96.25 84 ALA A N 1
ATOM 639 C CA . ALA A 1 84 ? -12.979 -2.778 7.461 1.00 96.25 84 ALA A CA 1
ATOM 640 C C . ALA A 1 84 ? -11.458 -2.628 7.641 1.00 96.25 84 ALA A C 1
ATOM 642 O O . ALA A 1 84 ? -10.703 -2.917 6.715 1.00 96.25 84 ALA A O 1
ATOM 643 N N . LEU A 1 85 ? -10.998 -2.255 8.839 1.00 96.94 85 LEU A N 1
ATOM 644 C CA . LEU A 1 85 ? -9.576 -2.116 9.164 1.00 96.94 85 LEU A CA 1
ATOM 645 C C . LEU A 1 85 ? -8.824 -3.453 9.061 1.00 96.94 85 LEU A C 1
ATOM 647 O O . LEU A 1 85 ? -7.718 -3.482 8.522 1.00 96.94 85 LEU A O 1
ATOM 651 N N . ARG A 1 86 ? -9.430 -4.571 9.489 1.00 95.94 86 ARG A N 1
ATOM 652 C CA . ARG A 1 86 ? -8.878 -5.926 9.285 1.00 95.94 86 ARG A CA 1
ATOM 653 C C . ARG A 1 86 ? -8.706 -6.243 7.793 1.00 95.94 86 ARG A C 1
ATOM 655 O O . ARG A 1 86 ? -7.617 -6.637 7.387 1.00 95.94 86 ARG A O 1
ATOM 662 N N . GLY A 1 87 ? -9.720 -5.977 6.966 1.00 97.44 87 GLY A N 1
ATOM 663 C CA . GLY A 1 87 ? -9.629 -6.179 5.512 1.00 97.44 87 GLY A CA 1
ATOM 664 C C . GLY A 1 87 ? -8.574 -5.293 4.830 1.00 97.44 87 GLY A C 1
ATOM 665 O O . GLY A 1 87 ? -7.868 -5.744 3.923 1.00 97.44 87 GLY A O 1
ATOM 666 N N . ILE A 1 88 ? -8.407 -4.049 5.295 1.00 97.69 88 ILE A N 1
ATOM 667 C CA . ILE A 1 88 ? -7.319 -3.161 4.849 1.00 97.69 88 ILE A CA 1
ATOM 668 C C . ILE A 1 88 ? -5.955 -3.738 5.251 1.00 97.69 88 ILE A C 1
ATOM 670 O O . ILE A 1 88 ? -5.024 -3.698 4.445 1.00 97.69 88 ILE A O 1
ATOM 674 N N . SER A 1 89 ? -5.828 -4.293 6.461 1.00 97.12 89 SER A N 1
ATOM 675 C CA . SER A 1 89 ? -4.599 -4.942 6.942 1.00 97.12 89 SER A CA 1
ATOM 676 C C . SER A 1 89 ? -4.175 -6.097 6.034 1.00 97.12 89 SER A C 1
ATOM 678 O O . SER A 1 89 ? -3.049 -6.117 5.540 1.00 97.12 89 SER A O 1
ATOM 680 N N . GLU A 1 90 ? -5.097 -7.020 5.751 1.00 97.12 90 GLU A N 1
ATOM 681 C CA . GLU A 1 90 ? -4.855 -8.186 4.891 1.00 97.12 90 GLU A CA 1
ATOM 682 C C . GLU A 1 90 ? -4.444 -7.763 3.475 1.00 97.12 90 GLU A C 1
ATOM 684 O O . GLU A 1 90 ? -3.438 -8.234 2.937 1.00 97.12 90 GLU A O 1
ATOM 689 N N . SER A 1 91 ? -5.171 -6.801 2.897 1.00 96.94 91 SER A N 1
ATOM 690 C CA . SER A 1 91 ? -4.861 -6.257 1.570 1.00 96.94 91 SER A CA 1
ATOM 691 C C . SER A 1 91 ? -3.482 -5.590 1.544 1.00 96.94 91 SER A C 1
ATOM 693 O O . SER A 1 91 ? -2.707 -5.789 0.608 1.00 96.94 91 SER A O 1
ATOM 695 N N . SER A 1 92 ? -3.137 -4.845 2.600 1.00 96.12 92 SER A N 1
ATOM 696 C CA . SER A 1 92 ? -1.839 -4.175 2.728 1.00 96.12 92 SER A CA 1
ATOM 697 C C . SER A 1 92 ? -0.688 -5.176 2.824 1.00 96.12 92 SER A C 1
ATOM 699 O O . SER A 1 92 ? 0.337 -4.994 2.170 1.00 96.12 92 SER A O 1
ATOM 701 N N . GLN A 1 93 ? -0.859 -6.264 3.581 1.00 96.06 93 GLN A N 1
ATOM 702 C CA . GLN A 1 93 ? 0.137 -7.335 3.691 1.00 96.06 93 GLN A CA 1
ATOM 703 C C . GLN A 1 93 ? 0.379 -8.033 2.348 1.00 96.06 93 GLN A C 1
ATOM 705 O O . GLN A 1 93 ? 1.533 -8.254 1.972 1.00 96.06 93 GLN A O 1
ATOM 710 N N . ALA A 1 94 ? -0.688 -8.322 1.597 1.00 96.25 94 ALA A N 1
ATOM 711 C CA . ALA A 1 94 ? -0.578 -8.915 0.267 1.00 96.25 94 ALA A CA 1
ATOM 712 C C . ALA A 1 94 ? 0.188 -8.004 -0.711 1.00 96.25 94 ALA A C 1
ATOM 714 O O . ALA A 1 94 ? 0.999 -8.484 -1.504 1.00 96.25 94 ALA A O 1
ATOM 715 N N . LEU A 1 95 ? -0.024 -6.684 -0.648 1.00 96.75 95 LEU A N 1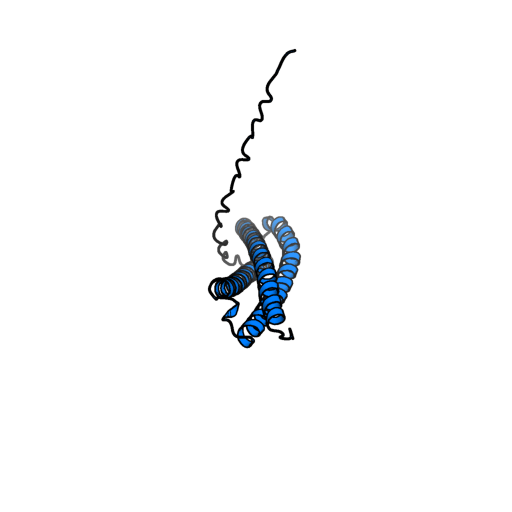
ATOM 716 C CA . LEU A 1 95 ? 0.741 -5.733 -1.459 1.00 96.75 95 LEU A CA 1
ATOM 717 C C . LEU A 1 95 ? 2.208 -5.651 -1.035 1.00 96.75 95 LEU A C 1
ATOM 719 O O . LEU A 1 95 ? 3.074 -5.648 -1.905 1.00 96.75 95 LEU A O 1
ATOM 723 N N . THR A 1 96 ? 2.505 -5.637 0.267 1.00 95.25 96 THR A N 1
ATOM 724 C CA . THR A 1 96 ? 3.890 -5.631 0.769 1.00 95.25 96 THR A CA 1
ATOM 725 C C . THR A 1 96 ? 4.685 -6.828 0.246 1.00 95.25 96 THR A C 1
ATOM 727 O O . THR A 1 96 ? 5.835 -6.664 -0.159 1.00 95.25 96 THR A O 1
ATOM 730 N N . GLN A 1 97 ? 4.071 -8.013 0.188 1.00 94.69 97 GLN A N 1
ATOM 731 C CA . GLN A 1 97 ? 4.703 -9.202 -0.393 1.00 94.69 97 GLN A CA 1
ATOM 732 C C . GLN A 1 97 ? 4.994 -9.015 -1.888 1.00 94.69 97 GLN A C 1
ATOM 734 O O . GLN A 1 97 ? 6.139 -9.164 -2.309 1.00 94.69 97 GLN A O 1
ATOM 739 N N . LYS A 1 98 ? 3.996 -8.582 -2.673 1.00 94.88 98 LYS A N 1
ATOM 740 C CA . LYS A 1 98 ? 4.167 -8.320 -4.116 1.00 94.88 98 LYS A CA 1
ATOM 741 C C . LYS A 1 98 ? 5.245 -7.275 -4.409 1.00 94.88 98 LYS A C 1
ATOM 743 O O . LYS A 1 98 ? 5.955 -7.384 -5.403 1.00 94.88 98 LYS A O 1
ATOM 748 N N . ILE A 1 99 ? 5.368 -6.252 -3.564 1.00 95.62 99 ILE A N 1
ATOM 749 C CA . ILE A 1 99 ? 6.420 -5.238 -3.684 1.00 95.62 99 ILE A CA 1
ATOM 750 C C . ILE A 1 99 ? 7.811 -5.873 -3.540 1.00 95.62 99 ILE A C 1
ATOM 752 O O . ILE A 1 99 ? 8.712 -5.506 -4.292 1.00 95.62 99 ILE A O 1
ATOM 756 N N . GLY A 1 100 ? 7.980 -6.818 -2.610 1.00 91.81 100 GLY A N 1
ATOM 757 C CA . GLY A 1 100 ? 9.238 -7.546 -2.426 1.00 91.81 100 GLY A CA 1
ATOM 758 C C . GLY A 1 100 ? 9.648 -8.335 -3.672 1.00 91.81 100 GLY A C 1
ATOM 759 O O . GLY A 1 100 ? 10.796 -8.242 -4.102 1.00 91.81 100 GLY A O 1
ATOM 760 N N . ASP A 1 101 ? 8.700 -9.028 -4.308 1.00 91.81 101 ASP A N 1
ATOM 761 C CA . ASP A 1 101 ? 8.955 -9.770 -5.553 1.00 91.81 101 ASP A CA 1
ATOM 762 C C . ASP A 1 101 ? 9.366 -8.833 -6.706 1.00 91.81 101 ASP A C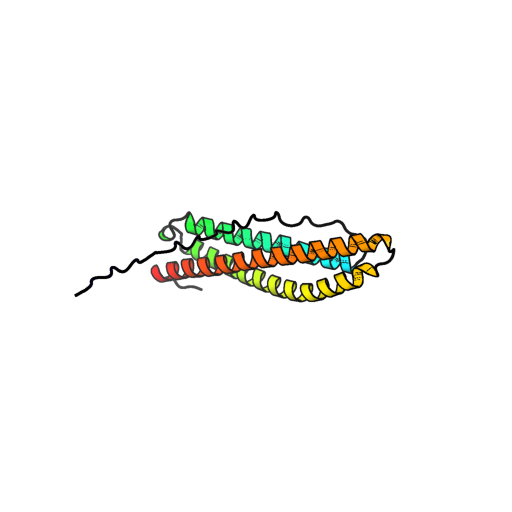 1
ATOM 764 O O . ASP A 1 101 ? 10.258 -9.135 -7.504 1.00 91.81 101 ASP A O 1
ATOM 768 N N . LEU A 1 102 ? 8.740 -7.655 -6.778 1.00 94.50 102 LEU A N 1
ATOM 769 C CA . LEU A 1 102 ? 9.011 -6.663 -7.816 1.00 94.50 102 LEU A CA 1
ATOM 770 C C . LEU A 1 102 ? 10.344 -5.924 -7.628 1.00 94.50 102 LEU A C 1
ATOM 772 O O . LEU A 1 102 ? 10.885 -5.426 -8.614 1.00 94.50 102 LEU A O 1
ATOM 776 N N . ASP A 1 103 ? 10.916 -5.859 -6.424 1.00 91.75 103 ASP A N 1
ATOM 777 C CA . ASP A 1 103 ? 12.221 -5.214 -6.216 1.00 91.75 103 ASP A CA 1
ATOM 778 C C . ASP A 1 103 ? 13.344 -5.906 -6.981 1.00 91.75 103 ASP A C 1
ATOM 780 O O . ASP A 1 103 ? 14.149 -5.257 -7.658 1.00 91.75 103 ASP A O 1
ATOM 784 N N . GLU A 1 104 ? 13.394 -7.232 -6.893 1.00 92.06 104 GLU A N 1
ATOM 785 C CA . GLU A 1 104 ? 14.398 -8.029 -7.594 1.00 92.06 104 GLU A CA 1
ATOM 786 C C . GLU A 1 104 ? 14.192 -7.963 -9.112 1.00 92.06 104 GLU A C 1
ATOM 788 O O . GLU A 1 104 ? 15.153 -7.803 -9.881 1.00 92.06 104 GLU A O 1
ATOM 793 N N . GLN A 1 105 ? 12.931 -7.970 -9.558 1.00 93.44 105 GLN A N 1
ATOM 794 C CA . GLN A 1 105 ? 12.600 -7.762 -10.965 1.00 93.44 105 GLN A CA 1
ATOM 795 C C . GLN A 1 105 ? 13.048 -6.372 -11.449 1.00 93.44 105 GLN A C 1
ATOM 797 O O . GLN A 1 105 ? 13.669 -6.261 -12.507 1.00 93.44 105 GLN A O 1
ATOM 802 N N . GLY A 1 106 ? 12.801 -5.318 -10.668 1.00 94.00 106 GLY A N 1
ATOM 803 C CA . GLY A 1 106 ? 13.169 -3.942 -11.001 1.00 94.00 106 GLY A CA 1
ATOM 804 C C . GLY A 1 106 ? 14.678 -3.751 -11.163 1.00 94.00 106 GLY A C 1
ATOM 805 O O . GLY A 1 106 ? 15.119 -3.159 -12.152 1.00 94.00 106 GLY A O 1
ATOM 806 N N . LYS A 1 107 ? 15.486 -4.310 -10.250 1.00 93.38 107 LYS A N 1
ATOM 807 C CA . LYS A 1 107 ? 16.961 -4.294 -10.350 1.00 93.38 107 LYS A CA 1
ATOM 808 C C . LYS A 1 107 ? 17.443 -4.990 -11.624 1.00 93.38 107 LYS A C 1
ATOM 810 O O . LYS A 1 107 ? 18.292 -4.459 -12.346 1.00 93.38 107 LYS A O 1
ATOM 815 N N . THR A 1 108 ? 16.871 -6.156 -11.919 1.00 94.31 108 THR A N 1
ATOM 816 C CA . THR A 1 108 ? 17.215 -6.955 -13.102 1.00 94.31 108 THR A CA 1
ATOM 817 C C . THR A 1 108 ? 16.880 -6.209 -14.394 1.00 94.31 108 THR A C 1
ATOM 819 O O . THR A 1 108 ? 17.722 -6.092 -15.288 1.00 94.31 108 THR A O 1
ATOM 822 N N . LEU A 1 109 ? 15.676 -5.639 -14.485 1.00 94.50 109 LEU A N 1
ATOM 823 C CA . LEU A 1 109 ? 15.239 -4.881 -15.657 1.00 94.50 109 LEU A CA 1
ATOM 824 C C . LEU A 1 109 ? 16.069 -3.621 -15.873 1.00 94.50 109 LEU A C 1
ATOM 826 O O . LEU A 1 109 ? 16.434 -3.328 -17.010 1.00 94.50 109 LEU A O 1
ATOM 830 N N . LEU A 1 110 ? 16.440 -2.911 -14.805 1.00 93.56 110 LEU A N 1
ATOM 831 C CA . LEU A 1 110 ? 17.264 -1.711 -14.919 1.00 93.56 110 LEU A CA 1
ATOM 832 C C . LEU A 1 110 ? 18.659 -2.031 -15.480 1.00 93.56 110 LEU A C 1
ATOM 834 O O . LEU A 1 110 ? 19.148 -1.321 -16.360 1.00 93.56 110 LEU A O 1
ATOM 838 N N . SER A 1 111 ? 19.269 -3.135 -15.034 1.00 93.06 111 SER A N 1
ATOM 839 C CA . SER A 1 111 ? 20.551 -3.622 -15.565 1.00 93.06 111 SER A CA 1
ATOM 840 C C . SER A 1 111 ? 20.463 -3.993 -17.054 1.00 93.06 111 SER A C 1
ATOM 842 O O . SER A 1 111 ? 21.380 -3.715 -17.837 1.00 93.06 111 SER A O 1
ATOM 844 N N . ASN A 1 112 ? 19.324 -4.560 -17.465 1.00 92.12 112 ASN A N 1
ATOM 845 C CA . ASN A 1 112 ? 19.077 -5.025 -18.830 1.00 92.12 112 ASN A CA 1
ATOM 846 C C . ASN A 1 112 ? 18.518 -3.947 -19.774 1.00 92.12 112 ASN A C 1
ATOM 848 O O . ASN A 1 112 ? 18.547 -4.137 -20.990 1.00 92.12 112 ASN A O 1
ATOM 852 N N . ALA A 1 113 ? 18.071 -2.796 -19.262 1.00 91.50 113 ALA A N 1
ATOM 853 C CA . ALA A 1 113 ? 17.441 -1.733 -20.052 1.00 91.50 113 ALA A CA 1
ATOM 854 C C . ALA A 1 113 ? 18.324 -1.226 -21.207 1.00 91.50 113 ALA A C 1
ATOM 856 O O . ALA A 1 113 ? 17.832 -0.948 -22.300 1.00 91.50 113 ALA A O 1
ATOM 857 N N . LYS A 1 114 ? 19.648 -1.182 -21.007 1.00 89.88 114 LYS A N 1
ATOM 858 C CA . LYS A 1 114 ? 20.630 -0.789 -22.037 1.00 89.88 114 LYS A CA 1
ATOM 859 C C . LYS A 1 114 ? 20.724 -1.761 -23.223 1.00 89.88 114 LYS A C 1
ATOM 861 O O . LYS A 1 114 ? 21.225 -1.380 -24.278 1.00 89.88 114 LYS A O 1
ATOM 866 N N . ASN A 1 115 ? 20.255 -2.997 -23.050 1.00 92.31 115 ASN A N 1
ATOM 867 C CA . ASN A 1 115 ? 20.300 -4.057 -24.059 1.00 92.31 115 ASN A CA 1
ATOM 868 C C . ASN A 1 115 ? 18.991 -4.166 -24.861 1.00 92.31 115 ASN A C 1
ATOM 870 O O . ASN A 1 115 ? 18.879 -5.024 -25.735 1.00 92.31 115 ASN A O 1
ATOM 874 N N . VAL A 1 116 ? 17.999 -3.313 -24.581 1.00 92.44 116 VAL A N 1
ATOM 875 C CA . VAL A 1 116 ? 16.706 -3.316 -25.276 1.00 92.44 116 VAL A CA 1
ATOM 876 C C . VAL A 1 116 ? 16.880 -2.968 -26.756 1.00 92.44 116 VAL A C 1
ATOM 878 O O . VAL A 1 116 ? 17.569 -2.009 -27.111 1.00 92.44 116 VAL A O 1
ATOM 881 N N . ASN A 1 117 ? 16.212 -3.738 -27.620 1.00 86.12 117 ASN A N 1
ATOM 882 C CA . ASN A 1 117 ? 16.207 -3.562 -29.070 1.00 86.12 117 ASN A CA 1
ATOM 883 C C . ASN A 1 117 ? 14.794 -3.153 -29.558 1.00 86.12 117 ASN A C 1
ATOM 885 O O . ASN A 1 117 ? 13.819 -3.764 -29.115 1.00 86.12 117 ASN A O 1
ATOM 889 N N . PRO A 1 118 ? 14.638 -2.156 -30.455 1.00 89.81 118 PRO A N 1
ATOM 890 C CA . PRO A 1 118 ? 15.668 -1.253 -30.978 1.00 89.81 118 PRO A CA 1
ATOM 891 C C . PRO A 1 118 ? 16.331 -0.423 -29.875 1.00 89.81 118 PRO A C 1
ATOM 893 O O . PRO A 1 118 ? 15.664 -0.017 -28.925 1.00 89.81 118 PRO A O 1
ATOM 896 N N . ARG A 1 119 ? 17.634 -0.127 -30.023 1.00 89.62 119 ARG A N 1
ATOM 897 C CA . ARG A 1 119 ? 18.407 0.689 -29.057 1.00 89.62 119 ARG A CA 1
ATOM 898 C C . ARG A 1 119 ? 17.759 2.044 -28.754 1.00 89.62 119 ARG A C 1
ATOM 900 O O . ARG A 1 119 ? 17.962 2.596 -27.679 1.00 89.62 119 ARG A O 1
ATOM 907 N N . THR A 1 120 ? 16.939 2.560 -29.668 1.00 89.25 120 THR A N 1
ATOM 908 C CA . THR A 1 120 ? 16.139 3.779 -29.479 1.00 89.25 120 THR A CA 1
ATOM 909 C C . THR A 1 120 ? 15.129 3.678 -28.329 1.00 89.25 120 THR A C 1
ATOM 911 O O . THR A 1 120 ? 14.764 4.704 -27.764 1.00 89.25 120 THR A O 1
ATOM 914 N N . LYS A 1 121 ? 14.710 2.468 -27.928 1.00 92.38 121 LYS A N 1
ATOM 915 C CA . LYS A 1 121 ? 13.824 2.233 -26.774 1.00 92.38 121 LYS A CA 1
ATOM 916 C C . LYS A 1 121 ? 14.563 2.125 -25.438 1.00 92.38 121 LYS A C 1
ATOM 918 O O . LYS A 1 121 ? 13.915 2.233 -24.401 1.00 92.38 121 LYS A O 1
ATOM 923 N N . ALA A 1 122 ? 15.886 1.948 -25.430 1.00 92.50 122 ALA A N 1
ATOM 924 C CA . ALA A 1 122 ? 16.653 1.760 -24.195 1.00 92.50 122 ALA A CA 1
ATOM 925 C C . ALA A 1 122 ? 16.503 2.924 -23.188 1.00 92.50 122 ALA A C 1
ATOM 927 O O . ALA A 1 122 ? 16.255 2.652 -22.013 1.00 92.50 122 ALA A O 1
ATOM 928 N N . PRO A 1 123 ? 16.536 4.214 -23.594 1.00 93.38 123 PRO A N 1
ATOM 929 C CA . PRO A 1 123 ? 16.282 5.315 -22.661 1.00 93.38 123 PRO A CA 1
ATOM 930 C C . PRO A 1 123 ? 14.873 5.273 -22.057 1.00 93.38 123 PRO A C 1
ATOM 932 O O . PRO A 1 123 ? 14.693 5.543 -20.869 1.00 93.38 123 PRO A O 1
ATOM 935 N N . ALA A 1 124 ? 13.873 4.897 -22.860 1.00 93.62 124 ALA A N 1
ATOM 936 C CA . ALA A 1 124 ? 12.492 4.780 -22.410 1.00 93.62 124 ALA A CA 1
ATOM 937 C C . ALA A 1 124 ? 12.309 3.594 -21.445 1.00 93.62 124 ALA A C 1
ATOM 939 O O . ALA A 1 124 ? 11.627 3.736 -20.436 1.00 93.62 124 ALA A O 1
ATOM 940 N N . ALA A 1 125 ? 12.986 2.468 -21.689 1.00 93.88 125 ALA A N 1
ATOM 941 C CA . ALA A 1 125 ? 13.031 1.314 -20.789 1.00 93.88 125 ALA A CA 1
ATOM 942 C C . ALA A 1 125 ? 13.647 1.663 -19.427 1.00 93.88 125 ALA A C 1
ATOM 944 O O . ALA A 1 125 ? 13.055 1.368 -18.384 1.00 93.88 125 ALA A O 1
ATOM 945 N N . THR A 1 126 ? 14.779 2.372 -19.421 1.00 94.44 126 THR A N 1
ATOM 946 C CA . THR A 1 126 ? 15.408 2.876 -18.192 1.00 94.44 126 THR A CA 1
ATOM 947 C C . THR A 1 126 ? 14.471 3.823 -17.440 1.00 94.44 126 THR A C 1
ATOM 949 O O . THR A 1 126 ? 14.268 3.671 -16.237 1.00 94.44 126 THR A O 1
ATOM 952 N N . ASN A 1 127 ? 13.851 4.781 -18.139 1.00 93.69 127 ASN A N 1
ATOM 953 C CA . ASN A 1 127 ? 12.932 5.742 -17.526 1.00 93.69 127 ASN A CA 1
ATOM 954 C C . ASN A 1 127 ? 11.675 5.066 -16.951 1.00 93.69 127 ASN A C 1
ATOM 956 O O . ASN A 1 127 ? 11.292 5.362 -15.819 1.00 93.69 127 ASN A O 1
ATOM 960 N N . ASN A 1 128 ? 11.060 4.136 -17.690 1.00 94.38 128 ASN A N 1
ATOM 961 C CA . ASN A 1 128 ? 9.906 3.370 -17.217 1.00 94.38 128 ASN A CA 1
ATOM 962 C C . ASN A 1 128 ? 10.259 2.575 -15.962 1.00 94.38 128 ASN A C 1
ATOM 964 O O . ASN A 1 128 ? 9.535 2.662 -14.973 1.00 94.38 128 ASN A O 1
ATOM 968 N N . THR A 1 129 ? 11.394 1.875 -15.967 1.00 95.62 129 THR A N 1
ATOM 969 C CA . THR A 1 129 ? 11.851 1.094 -14.809 1.00 95.62 129 THR A CA 1
ATOM 970 C C . THR A 1 129 ? 12.088 1.993 -13.597 1.00 95.62 129 THR A C 1
ATOM 972 O O . THR A 1 129 ? 11.532 1.740 -12.533 1.00 95.62 129 THR A O 1
ATOM 975 N N . ASN A 1 130 ? 12.814 3.103 -13.763 1.00 95.44 130 ASN A N 1
ATOM 976 C CA . ASN A 1 130 ? 13.086 4.048 -12.675 1.00 95.44 130 ASN A CA 1
ATOM 977 C C . ASN A 1 130 ? 11.807 4.655 -12.084 1.00 95.44 130 ASN A C 1
ATOM 979 O O . ASN A 1 130 ? 11.674 4.757 -10.867 1.00 95.44 130 ASN A O 1
ATOM 983 N N . LYS A 1 131 ? 10.845 5.052 -12.926 1.00 95.56 131 LYS A N 1
ATOM 984 C CA . LYS A 1 131 ? 9.552 5.571 -12.450 1.00 95.56 131 LYS A CA 1
ATOM 985 C C . LYS A 1 131 ? 8.739 4.515 -11.711 1.00 95.56 131 LYS A C 1
ATOM 987 O O . LYS A 1 131 ? 8.071 4.847 -10.741 1.00 95.56 131 LYS A O 1
ATOM 992 N N . SER A 1 132 ? 8.811 3.270 -12.162 1.00 96.69 132 SER A N 1
ATOM 993 C CA . SER A 1 132 ? 8.109 2.144 -11.545 1.00 96.69 132 SER A CA 1
ATOM 994 C C . SER A 1 132 ? 8.701 1.814 -10.175 1.00 96.69 132 SER A C 1
ATOM 996 O O . SER A 1 132 ? 7.950 1.701 -9.214 1.00 96.69 132 SER A O 1
ATOM 998 N N . ILE A 1 133 ? 10.034 1.814 -10.045 1.00 96.06 133 ILE A N 1
ATOM 999 C CA . ILE A 1 133 ? 10.733 1.693 -8.752 1.00 96.06 133 ILE A CA 1
ATOM 1000 C C . ILE A 1 133 ? 10.309 2.817 -7.796 1.00 96.06 133 ILE A C 1
ATOM 1002 O O . ILE A 1 133 ? 9.913 2.540 -6.668 1.00 96.06 133 ILE A O 1
ATOM 1006 N N . LYS A 1 134 ? 10.287 4.076 -8.257 1.00 95.38 134 LYS A N 1
ATOM 1007 C CA . LYS A 1 134 ? 9.767 5.196 -7.449 1.00 95.38 134 LYS A CA 1
ATOM 1008 C C . LYS A 1 134 ? 8.302 4.996 -7.046 1.00 95.38 134 LYS A C 1
ATOM 1010 O O . LYS A 1 134 ? 7.918 5.348 -5.935 1.00 95.38 134 LYS A O 1
ATOM 1015 N N . GLY A 1 135 ? 7.480 4.429 -7.930 1.00 95.56 135 GLY A N 1
ATOM 1016 C CA . GLY A 1 135 ? 6.098 4.063 -7.622 1.00 95.56 135 GLY A CA 1
ATOM 1017 C C . GLY A 1 135 ? 6.010 3.040 -6.489 1.00 95.56 135 GLY A C 1
ATOM 1018 O O . GLY A 1 135 ? 5.245 3.246 -5.551 1.00 95.56 135 GLY A O 1
ATOM 1019 N N . LEU A 1 136 ? 6.851 2.002 -6.515 1.00 96.56 136 LEU A N 1
ATOM 1020 C CA . LEU A 1 136 ? 6.949 1.011 -5.437 1.00 96.56 136 LEU A CA 1
ATOM 1021 C C . LEU A 1 136 ? 7.421 1.639 -4.117 1.00 96.56 136 LEU A C 1
ATOM 1023 O O . LEU A 1 136 ? 6.879 1.321 -3.062 1.00 96.56 136 LEU A O 1
ATOM 1027 N N . GLU A 1 137 ? 8.381 2.565 -4.149 1.00 95.62 137 GLU A N 1
ATOM 1028 C CA . GLU A 1 137 ? 8.834 3.286 -2.950 1.00 95.62 137 GLU A CA 1
ATOM 1029 C C . GLU A 1 137 ? 7.717 4.121 -2.312 1.00 95.62 137 GLU A C 1
ATOM 1031 O O . GLU A 1 137 ? 7.552 4.114 -1.090 1.00 95.62 137 GLU A O 1
ATOM 1036 N N . VAL A 1 138 ? 6.929 4.832 -3.125 1.00 95.69 138 VAL A N 1
ATOM 1037 C CA . VAL A 1 138 ? 5.757 5.573 -2.636 1.00 95.69 138 VAL A CA 1
ATOM 1038 C C . VAL A 1 138 ? 4.695 4.610 -2.112 1.00 95.69 138 VAL A C 1
ATOM 1040 O O . VAL A 1 138 ? 4.116 4.867 -1.056 1.00 95.69 138 VAL A O 1
ATOM 1043 N N . ALA A 1 139 ? 4.479 3.482 -2.792 1.00 96.88 139 ALA A N 1
ATOM 1044 C CA . ALA A 1 139 ? 3.551 2.460 -2.334 1.00 96.88 139 ALA A CA 1
ATOM 1045 C C . ALA A 1 139 ? 3.940 1.916 -0.952 1.00 96.88 139 ALA A C 1
ATOM 1047 O O . ALA A 1 139 ? 3.084 1.858 -0.076 1.00 96.88 139 ALA A O 1
ATOM 1048 N N . ARG A 1 140 ? 5.227 1.627 -0.698 1.00 96.88 140 ARG A N 1
ATOM 1049 C CA . ARG A 1 140 ? 5.705 1.230 0.643 1.00 96.88 140 ARG A CA 1
ATOM 1050 C C . ARG A 1 140 ? 5.366 2.270 1.700 1.00 96.88 140 ARG A C 1
ATOM 1052 O O . ARG A 1 140 ? 4.754 1.932 2.704 1.00 96.88 140 ARG A O 1
ATOM 1059 N N . LYS A 1 141 ? 5.671 3.545 1.441 1.00 96.44 141 LYS A N 1
ATOM 1060 C CA . LYS A 1 141 ? 5.351 4.635 2.378 1.00 96.44 141 LYS A CA 1
ATOM 1061 C C . LYS A 1 141 ? 3.847 4.721 2.658 1.00 96.44 141 LYS A C 1
ATOM 1063 O O . LYS A 1 141 ? 3.449 4.937 3.799 1.00 96.44 141 LYS A O 1
ATOM 1068 N N . ASN A 1 142 ? 3.005 4.542 1.636 1.00 96.75 142 ASN A N 1
ATOM 1069 C CA . ASN A 1 142 ? 1.554 4.486 1.818 1.00 96.75 142 ASN A CA 1
ATOM 1070 C C . ASN A 1 142 ? 1.145 3.300 2.705 1.00 96.75 142 ASN A C 1
ATOM 1072 O O . ASN A 1 142 ? 0.311 3.477 3.592 1.00 96.75 142 ASN A O 1
ATOM 1076 N N . LEU A 1 143 ? 1.722 2.115 2.487 1.00 97.44 143 LEU A N 1
ATOM 1077 C CA . LEU A 1 143 ? 1.424 0.912 3.268 1.00 97.44 143 LEU A CA 1
ATOM 1078 C C . LEU A 1 143 ? 1.914 1.022 4.717 1.00 97.44 143 LEU A C 1
ATOM 1080 O O . LEU A 1 143 ? 1.189 0.606 5.614 1.00 97.44 143 LEU A O 1
ATOM 1084 N N . ASP A 1 144 ? 3.060 1.655 4.968 1.00 96.56 144 ASP A N 1
ATOM 1085 C CA . ASP A 1 144 ? 3.563 1.914 6.324 1.00 96.56 144 ASP A CA 1
ATOM 1086 C C . ASP A 1 144 ? 2.615 2.836 7.105 1.00 96.56 144 ASP A C 1
ATOM 1088 O O . ASP A 1 144 ? 2.245 2.556 8.249 1.00 96.56 144 ASP A O 1
ATOM 1092 N N . VAL A 1 145 ? 2.156 3.921 6.466 1.00 95.94 145 VAL A N 1
ATOM 1093 C CA . VAL A 1 145 ? 1.141 4.816 7.044 1.00 95.94 145 VAL A CA 1
ATOM 1094 C C . VAL A 1 145 ? -0.166 4.060 7.282 1.00 95.94 145 VAL A C 1
ATOM 1096 O O . VAL A 1 145 ? -0.753 4.173 8.357 1.00 95.94 145 VAL A O 1
ATOM 1099 N N . THR A 1 146 ? -0.599 3.257 6.309 1.00 97.19 146 THR A N 1
ATOM 1100 C CA . THR A 1 146 ? -1.821 2.446 6.403 1.00 97.19 146 THR A CA 1
ATOM 1101 C C . THR A 1 146 ? -1.744 1.474 7.576 1.00 97.19 146 THR A C 1
ATOM 1103 O O . THR A 1 146 ? -2.670 1.426 8.378 1.00 97.19 146 THR A O 1
ATOM 1106 N N . ALA A 1 147 ? -0.632 0.753 7.735 1.00 96.88 147 ALA A N 1
ATOM 1107 C CA . ALA A 1 147 ? -0.422 -0.188 8.830 1.00 96.88 147 ALA A CA 1
ATOM 1108 C C . ALA A 1 147 ? -0.461 0.507 10.199 1.00 96.88 147 ALA A C 1
ATOM 1110 O O . ALA A 1 147 ? -1.074 -0.009 11.135 1.00 96.88 147 ALA A O 1
ATOM 1111 N N . SER A 1 148 ? 0.144 1.695 10.305 1.00 97.12 148 SER A N 1
ATOM 1112 C CA . SER A 1 148 ? 0.098 2.509 11.524 1.00 97.12 148 SER A CA 1
ATOM 1113 C C . SER A 1 148 ? -1.337 2.917 11.879 1.00 97.12 148 SER A C 1
ATOM 1115 O O . SER A 1 148 ? -1.798 2.645 12.988 1.00 97.12 148 SER A O 1
ATOM 1117 N N . LEU A 1 149 ? -2.079 3.478 10.915 1.00 95.88 149 LEU A N 1
ATOM 1118 C CA . LEU A 1 149 ? -3.478 3.881 11.103 1.00 95.88 149 LEU A CA 1
ATOM 1119 C C . LEU A 1 149 ? -4.371 2.692 11.462 1.00 95.88 149 LEU A C 1
ATOM 1121 O O . LEU A 1 149 ? -5.148 2.768 12.410 1.00 95.88 149 LEU A O 1
ATOM 1125 N N . VAL A 1 150 ? -4.240 1.581 10.734 1.00 97.50 150 VAL A N 1
ATOM 1126 C CA . VAL A 1 150 ? -5.010 0.357 10.977 1.00 97.50 150 VAL A CA 1
ATOM 1127 C C . VAL A 1 150 ? -4.779 -0.158 12.386 1.00 97.50 150 VAL A C 1
ATOM 1129 O O . VAL A 1 150 ? -5.751 -0.447 13.084 1.00 97.50 150 VAL A O 1
ATOM 1132 N N . LYS A 1 151 ? -3.520 -0.236 12.827 1.00 97.00 151 LYS A N 1
A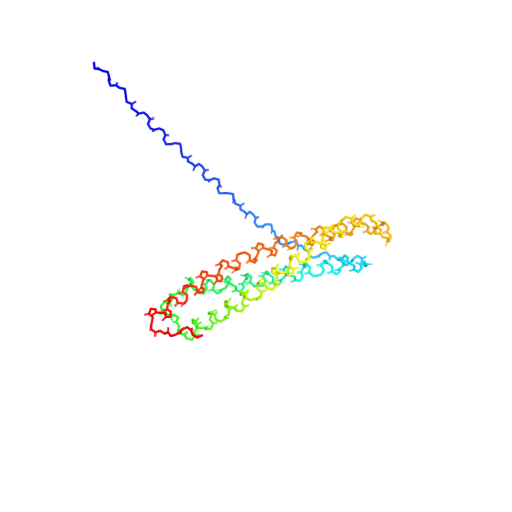TOM 1133 C CA . LYS A 1 151 ? -3.187 -0.699 14.172 1.00 97.00 151 LYS A CA 1
ATOM 1134 C C . LYS A 1 151 ? -3.789 0.219 15.235 1.00 97.00 151 LYS A C 1
ATOM 1136 O O . LYS A 1 151 ? -4.564 -0.245 16.066 1.00 97.00 151 LYS A O 1
ATOM 1141 N N . THR A 1 152 ? -3.481 1.515 15.177 1.00 96.38 152 THR A N 1
ATOM 1142 C CA . THR A 1 152 ? -3.948 2.489 16.172 1.00 96.38 152 THR A CA 1
ATOM 1143 C C . THR A 1 152 ? -5.472 2.522 16.264 1.00 96.38 152 THR A C 1
ATOM 1145 O O . THR A 1 152 ? -6.018 2.465 17.363 1.00 96.38 152 THR A O 1
ATOM 1148 N N . ASN A 1 153 ? -6.169 2.557 15.129 1.00 96.19 153 ASN A N 1
ATOM 1149 C CA . ASN A 1 153 ? -7.627 2.650 15.115 1.00 96.19 153 ASN A CA 1
ATOM 1150 C C . ASN A 1 153 ? -8.303 1.348 15.536 1.00 96.19 153 ASN A C 1
ATOM 1152 O O . ASN A 1 153 ? -9.299 1.390 16.253 1.00 96.19 153 ASN A O 1
ATOM 1156 N N . THR A 1 154 ? -7.742 0.195 15.162 1.00 96.19 154 THR A N 1
ATOM 1157 C CA . THR A 1 154 ? -8.255 -1.095 15.639 1.00 96.19 154 THR A CA 1
ATOM 1158 C C . THR A 1 154 ? -8.130 -1.188 17.156 1.00 96.19 154 THR A C 1
ATOM 1160 O O . THR A 1 154 ? -9.109 -1.538 17.808 1.00 96.19 154 THR A O 1
ATOM 1163 N N . ASP A 1 155 ? -6.977 -0.818 17.725 1.00 95.25 155 ASP A N 1
ATOM 1164 C CA . ASP A 1 155 ? -6.749 -0.846 19.175 1.00 95.25 155 ASP A CA 1
ATOM 1165 C C . ASP A 1 155 ? -7.729 0.076 19.923 1.00 95.25 155 ASP A C 1
ATOM 1167 O O . ASP A 1 155 ? -8.307 -0.324 20.936 1.00 95.25 155 ASP A O 1
ATOM 1171 N N . LEU A 1 156 ? -7.965 1.291 19.412 1.00 94.69 156 LEU A N 1
ATOM 1172 C CA . LEU A 1 156 ? -8.925 2.239 19.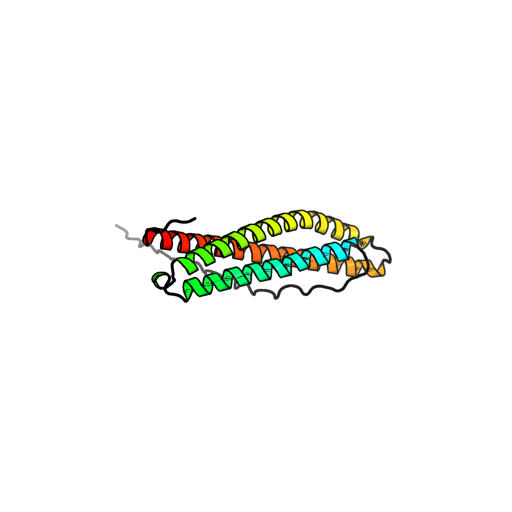991 1.00 94.69 156 LEU A CA 1
ATOM 1173 C C . LEU A 1 156 ? -10.353 1.679 19.997 1.00 94.69 156 LEU A C 1
ATOM 1175 O O . LEU A 1 156 ? -11.004 1.661 21.040 1.00 94.69 156 LEU A O 1
ATOM 1179 N N . LEU A 1 157 ? -10.821 1.187 18.850 1.00 94.69 157 LEU A N 1
ATOM 1180 C CA . LEU A 1 157 ? -12.170 0.643 18.693 1.00 94.69 157 LEU A CA 1
ATOM 1181 C C . LEU A 1 157 ? -12.387 -0.624 19.533 1.00 94.69 157 LEU A C 1
ATOM 1183 O O . LEU A 1 157 ? -13.431 -0.794 20.161 1.00 94.69 157 LEU A O 1
ATOM 1187 N N . VAL A 1 158 ? -11.383 -1.498 19.595 1.00 94.50 158 VAL A N 1
ATOM 1188 C CA . VAL A 1 158 ? -11.383 -2.700 20.439 1.00 94.50 158 VAL A CA 1
ATOM 1189 C C . VAL A 1 158 ? -11.478 -2.344 21.920 1.00 94.50 158 VAL A C 1
ATOM 1191 O O . VAL A 1 158 ? -12.243 -2.969 22.657 1.00 94.50 158 VAL A O 1
ATOM 1194 N N . ASN A 1 159 ? -10.709 -1.354 22.374 1.00 93.44 159 ASN A N 1
ATOM 1195 C CA . ASN A 1 159 ? -10.759 -0.914 23.764 1.00 93.44 159 ASN A CA 1
ATOM 1196 C C . ASN A 1 159 ? -12.113 -0.286 24.106 1.00 93.44 159 ASN A C 1
ATOM 1198 O O . ASN A 1 159 ? -12.636 -0.544 25.187 1.00 93.44 159 ASN A O 1
ATOM 1202 N N . GLU A 1 160 ? -12.715 0.451 23.175 1.00 93.00 160 GLU A N 1
ATOM 1203 C CA . GLU A 1 160 ? -14.055 1.006 23.353 1.00 93.00 160 GLU A CA 1
ATOM 1204 C C . GLU A 1 160 ? -15.122 -0.088 23.512 1.00 93.00 160 GLU A C 1
ATOM 1206 O O . GLU A 1 160 ? -15.936 -0.014 24.431 1.00 93.00 160 GLU A O 1
ATOM 1211 N N . LEU A 1 161 ? -15.096 -1.148 22.691 1.00 93.31 161 LEU A N 1
ATOM 1212 C CA . LEU A 1 161 ? -16.008 -2.289 22.870 1.00 93.31 161 LEU A CA 1
ATOM 1213 C C . LEU A 1 161 ? -15.846 -2.932 24.252 1.00 93.31 161 LEU A C 1
ATOM 1215 O O . LEU A 1 161 ? -16.837 -3.182 24.937 1.00 93.31 161 LEU A O 1
ATOM 1219 N N . LYS A 1 162 ? -14.602 -3.129 24.705 1.00 93.06 162 LYS A N 1
ATOM 1220 C CA . LYS A 1 162 ? -14.325 -3.687 26.037 1.00 93.06 162 LYS A CA 1
ATOM 1221 C C . LYS A 1 162 ? -14.870 -2.808 27.160 1.00 93.06 162 LYS A C 1
ATOM 1223 O O . LYS A 1 162 ? -15.450 -3.339 28.102 1.00 93.06 162 LYS A O 1
ATOM 1228 N N . LEU A 1 163 ? -14.714 -1.484 27.064 1.00 92.75 163 LEU A N 1
ATOM 1229 C CA . LEU A 1 163 ? -15.259 -0.539 28.049 1.00 92.75 163 LEU A CA 1
ATOM 1230 C C . LEU A 1 163 ? -16.789 -0.604 28.132 1.00 92.75 163 LEU A C 1
ATOM 1232 O O . LEU A 1 163 ? -17.355 -0.364 29.196 1.00 92.75 163 LEU A O 1
ATOM 1236 N N . ARG A 1 164 ? -17.450 -0.970 27.031 1.00 92.88 164 ARG A N 1
ATOM 1237 C CA . ARG A 1 164 ? -18.905 -1.159 26.959 1.00 92.88 164 ARG A CA 1
ATOM 1238 C C . ARG A 1 164 ? -19.375 -2.559 27.359 1.00 92.88 164 ARG A C 1
ATOM 1240 O O . ARG A 1 164 ? -20.577 -2.792 27.396 1.00 92.88 164 ARG A O 1
ATOM 1247 N N . GLY A 1 165 ? -18.458 -3.477 27.668 1.00 92.06 165 GLY A N 1
ATOM 1248 C CA . GLY A 1 165 ? -18.786 -4.871 27.980 1.00 92.06 165 GLY A CA 1
ATOM 1249 C C . GLY A 1 165 ? -19.165 -5.716 26.758 1.00 92.06 165 GLY A C 1
ATOM 1250 O O . GLY A 1 165 ? -19.804 -6.752 26.917 1.00 92.06 165 GLY A O 1
ATOM 1251 N N . GLU A 1 166 ? -18.781 -5.291 25.553 1.00 93.00 166 GLU A N 1
ATOM 1252 C CA . GLU A 1 166 ? -19.083 -5.977 24.291 1.00 93.00 166 GLU A CA 1
ATOM 1253 C C . GLU A 1 166 ? -17.968 -6.953 23.878 1.00 93.00 166 GLU A C 1
ATOM 1255 O O . GLU A 1 166 ? -16.777 -6.685 24.075 1.00 93.00 166 GLU A O 1
ATOM 1260 N N . SER A 1 167 ? -18.343 -8.074 23.246 1.00 83.31 167 SER A N 1
ATOM 1261 C CA . SER A 1 167 ? -17.389 -9.002 22.623 1.00 83.31 167 SER A CA 1
ATOM 1262 C C . SER A 1 167 ? -16.812 -8.441 21.318 1.00 83.31 167 SER A C 1
ATOM 1264 O O . SER A 1 167 ? -17.462 -7.680 20.587 1.00 83.31 167 SER A O 1
ATOM 1266 N N . ILE A 1 168 ? -15.576 -8.854 21.028 1.00 73.88 168 ILE A N 1
ATOM 1267 C CA . ILE A 1 168 ? -14.854 -8.571 19.784 1.00 73.88 168 ILE A CA 1
ATOM 1268 C C . ILE A 1 168 ? -14.850 -9.862 18.973 1.00 73.88 168 ILE A C 1
ATOM 1270 O O . ILE A 1 168 ? -13.861 -10.594 18.973 1.00 73.88 168 ILE A O 1
ATOM 1274 N N . ASP A 1 169 ? -15.972 -10.152 18.334 1.00 62.47 169 ASP A N 1
ATOM 1275 C CA . ASP A 1 169 ? -16.050 -11.218 17.337 1.00 62.47 169 ASP A CA 1
ATOM 1276 C C . ASP A 1 169 ? -15.612 -10.650 15.968 1.00 62.47 169 ASP A C 1
ATOM 1278 O O . ASP A 1 169 ? -16.220 -9.657 15.506 1.00 62.47 169 ASP A O 1
#

pLDDT: mean 86.43, std 17.69, range [37.44, 97.75]

Sequence (169 aa):
MKKITGLFVCLFAVSVLASAQSEAPPKRPDNIGVSDFDGFKNNSFDILDESTRLKNDATRIDNEIKGGVLASMTVDKIRQDIKALRGISESSQALTQKIGDLDEQGKTLLSNAKNVNPRTKAPAATNNTNKSIKGLEVARKNLDVTASLVKTNTDLLVNELKLRGESID

Foldseek 3Di:
DDDDDDDDDPPDDPPPPPPPPPDDQQDQDDDLPDCLLNVLSVLLQVLLVVLLVLLVQLVVLVCVCVVDPLLPDDLVVLLVSLVVLVVSLVVLVVSVVVLVVSVVSLVVQLVCLCVDPPNVCSVVSNVSSVSSNSSSVSSVVSSVSSVVSSVVSSVVSVVSCVVVVHDND